Protein AF-A0A7S1MGU3-F1 (afdb_monomer_lite)

Foldseek 3Di:
DDKDWQEAFDQAPLATKTWMWDQDPPRQIAIWIWGAHHVDRVHTPFTAPDGPGWDDPVLQDEQRGNDKGHNDWDQDPVRFKIKTFIDGRVPDTDIDIDTPVVRCVSRVVDDPVPVVVVD

Radius of gyration: 14.98 Å; chains: 1; bounding box: 35×32×37 Å

Secondary structure (DSSP, 8-state):
-EEEE-SSPEEETTEEEEEEEEE-GGG-EEEEEEEE-SS-TTSEEEE-SS-SB---SGGG-SSSTTBEE-S--EE-TTSSEEEEEEEETTTEEEEEEEEHHHHHHHTTSS-HHHHTT--

Sequence (119 aa):
FKMGNCGSPIETKYGWLVLTHGVGPFRRYCIGAAMLDLNDPTQVIGRLKDPILQPNENEREGYVPNVVYTCGAMLAANGDTVIVPYATSDSSSDFASFSVDDVAIGMGLIDKRNDALKA

Organism: Neobodo designis (NCBI:txid312471)

InterPro domains:
  IPR007184 Mannoside phosphorylase [PF04041] (2-103)
  IPR007184 Mannoside phosphorylase [PTHR34106] (2-103)
  IPR023296 Glycosyl hydrolase, five-bladed beta-propeller domain superfamily [G3DSA:2.115.10.20] (1-107)
  IPR023296 Glycosyl hydrolase, five-bladed beta-propeller domain superfamily [SSF75005] (4-99)

pLDDT: mean 85.94, std 15.11, range [41.53, 98.31]

Structure (mmCIF, N/CA/C/O backbone):
data_AF-A0A7S1MGU3-F1
#
_entry.id   AF-A0A7S1MGU3-F1
#
loop_
_atom_site.group_PDB
_atom_site.id
_atom_site.type_symbol
_atom_site.label_atom_id
_atom_site.label_alt_id
_atom_site.label_comp_id
_atom_site.label_asym_id
_atom_site.label_entity_id
_atom_site.label_seq_id
_atom_site.pdbx_PDB_ins_code
_atom_site.Cartn_x
_atom_site.Cartn_y
_atom_site.Cartn_z
_atom_site.occupancy
_atom_site.B_iso_or_equiv
_atom_site.auth_seq_id
_atom_site.auth_comp_id
_atom_site.auth_asym_id
_atom_site.auth_atom_id
_atom_site.pdbx_PDB_model_num
ATOM 1 N N . PHE A 1 1 ? -4.091 -12.114 -15.287 1.00 68.00 1 PHE A N 1
ATOM 2 C CA . PHE A 1 1 ? -3.452 -11.211 -14.308 1.00 68.00 1 PHE A CA 1
ATOM 3 C C . PHE A 1 1 ? -3.000 -12.039 -13.118 1.00 68.00 1 PHE A C 1
ATOM 5 O O . PHE A 1 1 ? -3.715 -12.966 -12.755 1.00 68.00 1 PHE A O 1
ATOM 12 N N . LYS A 1 2 ? -1.811 -11.774 -12.572 1.00 82.62 2 LYS A N 1
ATOM 13 C CA . LYS A 1 2 ? -1.323 -12.414 -11.338 1.00 82.62 2 LYS A CA 1
ATOM 14 C C . LYS A 1 2 ? -1.227 -11.358 -10.247 1.00 82.62 2 LYS A C 1
ATOM 16 O O . LYS A 1 2 ? -0.936 -10.204 -10.555 1.00 82.62 2 LYS A O 1
ATOM 21 N N . MET A 1 3 ? -1.491 -11.760 -9.013 1.00 89.81 3 MET A N 1
ATOM 22 C CA . MET A 1 3 ? -1.416 -10.900 -7.842 1.00 89.81 3 MET A CA 1
ATOM 23 C C . MET A 1 3 ? -0.774 -11.671 -6.702 1.00 89.81 3 MET A C 1
ATOM 25 O O . MET A 1 3 ? -0.978 -12.882 -6.597 1.00 89.81 3 MET A O 1
ATOM 29 N N . GLY A 1 4 ? -0.027 -10.973 -5.862 1.00 91.06 4 GLY A N 1
ATOM 30 C CA . GLY A 1 4 ? 0.553 -11.558 -4.667 1.00 91.06 4 GLY A CA 1
ATOM 31 C C . GLY A 1 4 ? 0.700 -10.533 -3.557 1.00 91.06 4 GLY A C 1
ATOM 32 O O . GLY A 1 4 ? 0.670 -9.323 -3.787 1.00 91.06 4 GLY A O 1
ATOM 33 N N . ASN A 1 5 ? 0.830 -11.049 -2.342 1.00 93.12 5 ASN A N 1
ATOM 34 C CA . ASN A 1 5 ? 1.093 -10.243 -1.165 1.00 93.12 5 ASN A CA 1
ATOM 35 C C . ASN A 1 5 ? 2.545 -9.738 -1.191 1.00 93.12 5 ASN A C 1
ATOM 37 O O . ASN A 1 5 ? 3.453 -10.502 -1.521 1.00 93.12 5 ASN A O 1
ATOM 41 N N . CYS A 1 6 ? 2.750 -8.466 -0.857 1.00 92.56 6 CYS A N 1
ATOM 42 C CA . CYS A 1 6 ? 4.070 -7.853 -0.789 1.00 92.56 6 CYS A CA 1
ATOM 43 C C . CYS A 1 6 ? 4.732 -7.968 0.587 1.00 92.56 6 CYS A C 1
ATOM 45 O O . CYS A 1 6 ? 5.897 -7.635 0.690 1.00 92.56 6 CYS A O 1
ATOM 47 N N . GLY A 1 7 ? 4.054 -8.412 1.646 1.00 92.56 7 GLY A N 1
ATOM 48 C CA . GLY A 1 7 ? 4.679 -8.549 2.965 1.00 92.56 7 GLY A CA 1
ATOM 49 C C . GLY A 1 7 ? 3.664 -8.744 4.083 1.00 92.56 7 GLY A C 1
ATOM 50 O O . GLY A 1 7 ? 2.496 -9.034 3.835 1.00 92.56 7 GLY A O 1
ATOM 51 N N . SER A 1 8 ? 4.096 -8.601 5.333 1.00 94.81 8 SER A N 1
ATOM 52 C CA . SER A 1 8 ? 3.160 -8.650 6.459 1.00 94.81 8 SER A CA 1
ATOM 53 C C . SER A 1 8 ? 2.138 -7.507 6.364 1.00 94.81 8 SER A C 1
ATOM 55 O O . SER A 1 8 ? 2.540 -6.376 6.076 1.00 94.81 8 SER A O 1
ATOM 57 N N . PRO A 1 9 ? 0.840 -7.767 6.611 1.00 96.50 9 PRO A N 1
ATOM 58 C CA . PRO A 1 9 ? -0.141 -6.709 6.819 1.00 96.50 9 PRO A CA 1
ATOM 59 C C . PRO A 1 9 ? 0.308 -5.746 7.922 1.00 96.50 9 PRO A C 1
ATOM 61 O O . PRO A 1 9 ? 0.886 -6.170 8.924 1.00 96.50 9 PRO A O 1
ATOM 64 N N . ILE A 1 10 ? 0.034 -4.460 7.738 1.00 97.56 10 ILE A N 1
ATOM 65 C CA . ILE A 1 10 ? 0.401 -3.396 8.673 1.00 97.56 10 ILE A CA 1
ATOM 66 C C . ILE A 1 10 ? -0.847 -3.002 9.451 1.00 97.56 10 ILE A C 1
ATOM 68 O O . ILE A 1 10 ? -1.852 -2.621 8.856 1.00 97.56 10 ILE A O 1
ATOM 72 N N . GLU A 1 11 ? -0.790 -3.093 10.774 1.00 97.56 11 GLU A N 1
ATOM 73 C CA . GLU A 1 11 ? -1.870 -2.618 11.636 1.00 97.56 11 GLU A CA 1
ATOM 74 C C . GLU A 1 11 ? -1.974 -1.088 11.567 1.00 97.56 11 GLU A C 1
ATOM 76 O O . GLU A 1 11 ? -0.971 -0.382 11.687 1.00 97.56 11 GLU A O 1
ATOM 81 N N . THR A 1 12 ? -3.185 -0.566 11.374 1.00 97.19 12 THR A N 1
ATOM 82 C CA . THR A 1 12 ? -3.473 0.874 11.353 1.00 97.19 12 THR A CA 1
ATOM 83 C C . THR A 1 12 ? -4.756 1.180 12.123 1.00 97.19 12 THR A C 1
ATOM 85 O O . THR A 1 12 ? -5.568 0.291 12.378 1.00 97.19 12 THR A O 1
ATOM 88 N N . LYS A 1 13 ? -5.011 2.465 12.405 1.00 94.94 13 LYS A N 1
ATOM 89 C CA . LYS A 1 13 ? -6.277 2.921 13.011 1.00 94.94 13 LYS A CA 1
ATOM 90 C C . LYS A 1 13 ? -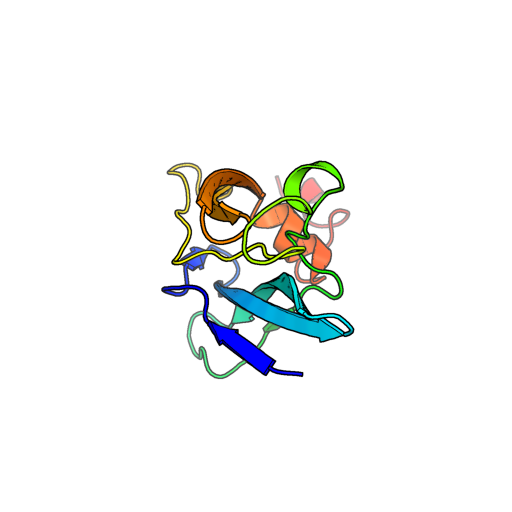7.534 2.620 12.174 1.00 94.94 13 LYS A C 1
ATOM 92 O O . LYS A 1 13 ? -8.633 2.724 12.707 1.00 94.94 13 LYS A O 1
ATOM 97 N N . TYR A 1 14 ? -7.388 2.259 10.895 1.00 96.81 14 TYR A N 1
ATOM 98 C CA . TYR A 1 14 ? -8.505 1.917 10.004 1.00 96.81 14 TYR A CA 1
ATOM 99 C C . TYR A 1 14 ? -8.630 0.416 9.718 1.00 96.81 14 TYR A C 1
ATOM 101 O O . TYR A 1 14 ? -9.583 0.026 9.054 1.00 96.81 14 TYR A O 1
ATOM 109 N N . GLY A 1 15 ? -7.691 -0.413 10.185 1.00 97.62 15 GLY A N 1
ATOM 110 C CA . GLY A 1 15 ? -7.635 -1.845 9.880 1.00 97.62 15 GLY A CA 1
ATOM 111 C C . GLY A 1 15 ? -6.247 -2.321 9.452 1.00 97.62 15 GLY A C 1
ATOM 112 O O . GLY A 1 15 ? -5.249 -1.613 9.613 1.00 97.62 15 GLY A O 1
ATOM 113 N N . TRP A 1 16 ? -6.185 -3.529 8.891 1.00 98.19 16 TRP A N 1
ATOM 114 C CA . TRP A 1 16 ? -4.954 -4.104 8.350 1.00 98.19 16 TRP A CA 1
ATOM 115 C C . TRP A 1 16 ? -4.705 -3.600 6.929 1.00 98.19 16 TRP A C 1
ATOM 117 O O . TRP A 1 16 ? -5.387 -4.001 5.982 1.00 98.19 16 TRP A O 1
ATOM 127 N N . LEU A 1 17 ? -3.689 -2.760 6.760 1.00 97.88 17 LEU A N 1
ATOM 128 C CA . LEU A 1 17 ? -3.217 -2.323 5.455 1.00 97.88 17 LEU A CA 1
ATOM 129 C C . LEU A 1 17 ? -2.379 -3.432 4.808 1.00 97.88 17 LEU A C 1
ATOM 131 O O . LEU A 1 17 ? -1.312 -3.802 5.301 1.00 97.88 17 LEU A O 1
ATOM 135 N N . VAL A 1 18 ? -2.837 -3.934 3.666 1.00 97.62 18 VAL A N 1
ATOM 136 C CA . VAL A 1 18 ? -2.158 -4.970 2.881 1.00 97.62 18 VAL A CA 1
ATOM 137 C C . VAL A 1 18 ? -1.672 -4.389 1.566 1.00 97.62 18 VAL A C 1
ATOM 139 O O . VAL A 1 18 ? -2.465 -3.945 0.731 1.00 97.62 18 VAL A O 1
ATOM 142 N N . LEU A 1 19 ? -0.359 -4.448 1.355 1.00 97.19 19 LEU A N 1
ATOM 143 C CA . LEU A 1 19 ? 0.256 -4.129 0.074 1.00 97.19 19 LEU A CA 1
ATOM 144 C C . LEU A 1 19 ? 0.280 -5.369 -0.817 1.00 97.19 19 LEU A C 1
ATOM 146 O O . LEU A 1 19 ? 0.671 -6.457 -0.398 1.00 97.19 19 LEU A O 1
ATOM 150 N N . THR A 1 20 ? -0.126 -5.199 -2.069 1.00 95.44 20 THR A N 1
ATOM 151 C CA . THR A 1 20 ? -0.159 -6.278 -3.063 1.00 95.44 20 THR A CA 1
ATOM 152 C C . THR A 1 20 ? 0.542 -5.837 -4.330 1.00 95.44 20 THR A C 1
ATOM 154 O O . THR A 1 20 ? 0.441 -4.677 -4.710 1.00 95.44 20 THR A O 1
ATOM 157 N N . HIS A 1 21 ? 1.219 -6.748 -5.018 1.00 93.19 21 HIS A N 1
ATOM 158 C CA . HIS A 1 21 ? 1.710 -6.489 -6.365 1.00 93.19 21 HIS A CA 1
ATOM 159 C C . HIS A 1 21 ? 0.735 -7.094 -7.371 1.00 93.19 21 HIS A C 1
ATOM 161 O O . HIS A 1 21 ? 0.201 -8.184 -7.158 1.00 93.19 21 HIS A O 1
ATOM 167 N N . GLY A 1 22 ? 0.505 -6.396 -8.477 1.00 89.75 22 GLY A N 1
ATOM 168 C CA . GLY A 1 22 ? -0.312 -6.862 -9.593 1.00 89.75 22 GLY A CA 1
ATOM 169 C C . GLY A 1 22 ? 0.475 -6.830 -10.896 1.00 89.75 22 GLY A C 1
ATOM 170 O O . GLY A 1 22 ? 1.187 -5.865 -11.160 1.00 89.75 22 GLY A O 1
ATOM 171 N N . VAL A 1 23 ? 0.322 -7.870 -11.719 1.00 85.50 23 VAL A N 1
ATOM 172 C CA . VAL A 1 23 ? 0.970 -7.972 -13.037 1.00 85.50 23 VAL A CA 1
ATOM 173 C C . VAL A 1 23 ? -0.043 -7.696 -14.139 1.00 85.50 23 VAL A C 1
ATOM 175 O O . VAL A 1 23 ? -0.924 -8.527 -14.405 1.00 85.50 23 VAL A O 1
ATOM 178 N N . GLY A 1 24 ? 0.096 -6.530 -14.768 1.00 80.50 24 GLY A N 1
ATOM 179 C CA . GLY A 1 24 ? -0.683 -6.085 -15.921 1.00 80.50 24 GLY A CA 1
ATOM 180 C C . GLY A 1 24 ? -0.144 -6.587 -17.270 1.00 80.50 24 GLY A C 1
ATOM 181 O O . GLY A 1 24 ? 0.810 -7.373 -17.322 1.00 80.50 24 GLY A O 1
ATOM 182 N N . PRO A 1 25 ? -0.738 -6.132 -18.390 1.00 75.25 25 PRO A N 1
ATOM 183 C CA . PRO A 1 25 ? -0.217 -6.388 -19.732 1.00 75.25 25 PRO A CA 1
ATOM 184 C C . PRO A 1 25 ? 1.220 -5.862 -19.860 1.00 75.25 25 PRO A C 1
ATOM 186 O O . PRO A 1 25 ? 1.620 -4.958 -19.127 1.00 75.25 25 PRO A O 1
ATOM 189 N N . PHE A 1 26 ? 2.010 -6.442 -20.767 1.00 73.75 26 PHE A N 1
ATOM 190 C CA . PHE A 1 26 ? 3.431 -6.097 -20.954 1.00 73.75 26 PHE A CA 1
ATOM 191 C C . PHE A 1 26 ? 4.302 -6.232 -19.692 1.00 73.75 26 PHE A C 1
ATOM 193 O O . PHE A 1 26 ? 5.336 -5.583 -19.588 1.00 73.75 26 PHE A O 1
ATOM 200 N N . ARG A 1 27 ? 3.902 -7.092 -18.740 1.00 69.69 27 ARG A N 1
ATOM 201 C CA . ARG A 1 27 ? 4.612 -7.317 -17.467 1.00 69.69 27 ARG A CA 1
ATOM 202 C C . ARG A 1 27 ? 4.816 -6.034 -16.657 1.00 69.69 27 ARG A C 1
ATOM 204 O O . ARG A 1 27 ? 5.833 -5.883 -15.997 1.00 69.69 27 ARG A O 1
ATOM 211 N N . ARG A 1 28 ? 3.841 -5.126 -16.669 1.00 78.25 28 ARG A N 1
ATOM 212 C CA . ARG A 1 28 ? 3.858 -3.971 -15.769 1.00 78.25 28 ARG A CA 1
ATOM 213 C C . ARG A 1 28 ? 3.494 -4.428 -14.355 1.00 78.25 28 ARG A C 1
ATOM 215 O O . ARG A 1 28 ? 2.340 -4.802 -14.128 1.00 78.25 28 ARG A O 1
ATOM 222 N N . TYR A 1 29 ? 4.468 -4.442 -13.446 1.00 81.25 29 TYR A N 1
ATOM 223 C CA . TYR A 1 29 ? 4.230 -4.712 -12.027 1.00 81.25 29 TYR A CA 1
ATOM 224 C C . TYR A 1 29 ? 3.954 -3.391 -11.329 1.00 81.25 29 TYR A C 1
ATOM 226 O O . TYR A 1 29 ? 4.757 -2.466 -11.422 1.00 81.25 29 TYR A O 1
ATOM 234 N N . CYS A 1 30 ? 2.823 -3.315 -10.642 1.00 89.38 30 CYS A N 1
ATOM 235 C CA . CYS A 1 30 ? 2.474 -2.174 -9.807 1.00 89.38 30 CYS A CA 1
ATOM 236 C C . CYS A 1 30 ? 2.141 -2.655 -8.398 1.00 89.38 30 CYS A C 1
ATOM 238 O O . CYS A 1 30 ? 1.658 -3.779 -8.227 1.00 89.38 30 CYS A O 1
ATOM 240 N N . ILE A 1 31 ? 2.336 -1.789 -7.410 1.00 93.31 31 ILE A N 1
ATOM 241 C CA . ILE A 1 31 ? 1.928 -2.041 -6.028 1.00 93.31 31 ILE A CA 1
ATOM 242 C C . ILE A 1 31 ? 0.574 -1.366 -5.806 1.00 93.31 31 ILE A C 1
ATOM 244 O O . ILE A 1 31 ? 0.406 -0.182 -6.082 1.00 93.31 31 ILE A O 1
ATOM 248 N N . GLY A 1 32 ? -0.402 -2.123 -5.324 1.00 94.94 32 GLY A N 1
ATOM 249 C CA . GLY A 1 32 ? -1.695 -1.640 -4.855 1.00 94.94 32 GLY A CA 1
ATOM 250 C C . GLY A 1 32 ? -1.856 -1.857 -3.354 1.00 94.94 32 GLY A C 1
ATOM 251 O O . GLY A 1 32 ? -1.039 -2.521 -2.715 1.00 94.94 32 GLY A O 1
ATOM 252 N N . ALA A 1 33 ? -2.949 -1.335 -2.805 1.00 96.69 33 ALA A N 1
ATOM 253 C CA . ALA A 1 33 ? -3.276 -1.462 -1.391 1.00 96.69 33 ALA A CA 1
ATOM 254 C C . ALA A 1 33 ? -4.737 -1.881 -1.183 1.00 96.69 33 ALA A C 1
ATOM 256 O O . ALA A 1 33 ? -5.636 -1.464 -1.925 1.00 96.69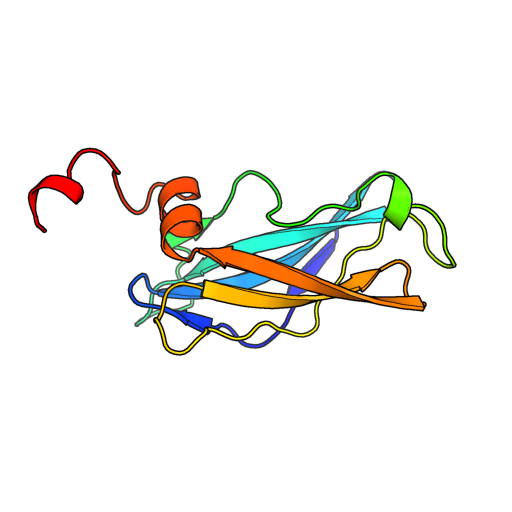 33 ALA A O 1
ATOM 257 N N . ALA A 1 34 ? -4.961 -2.684 -0.150 1.00 97.06 34 ALA A N 1
ATOM 258 C CA . ALA A 1 34 ? -6.270 -3.009 0.398 1.00 97.06 34 ALA A CA 1
ATOM 259 C C . ALA A 1 34 ? -6.253 -2.794 1.915 1.00 97.06 34 ALA A C 1
ATOM 261 O O . ALA A 1 34 ? -5.211 -2.947 2.546 1.00 97.06 34 ALA A O 1
ATOM 262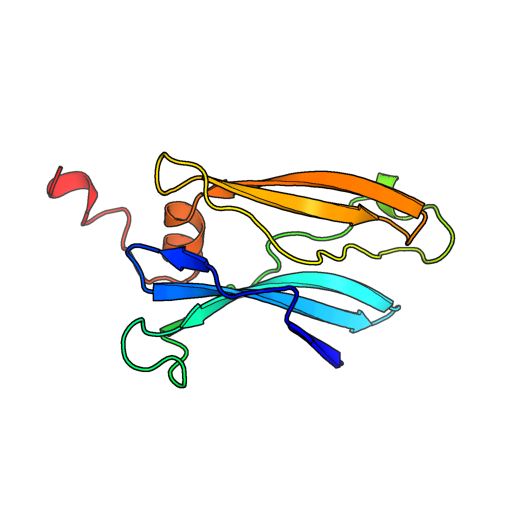 N N . MET A 1 35 ? -7.400 -2.442 2.480 1.00 98.00 35 MET A N 1
ATOM 263 C CA . MET A 1 35 ? -7.625 -2.378 3.918 1.00 98.00 35 MET A CA 1
ATOM 264 C C . MET A 1 35 ? -8.552 -3.530 4.301 1.00 98.00 35 MET A C 1
ATOM 266 O O . MET A 1 35 ? -9.607 -3.703 3.678 1.00 98.00 35 MET A O 1
ATOM 270 N N . LEU A 1 36 ? -8.151 -4.321 5.293 1.00 98.31 36 LEU A N 1
ATOM 271 C CA . LEU A 1 36 ? -8.945 -5.414 5.856 1.00 98.31 36 LEU A CA 1
ATOM 272 C C . LEU A 1 36 ? -9.443 -5.035 7.252 1.00 98.31 36 LEU A C 1
ATOM 274 O O . LEU A 1 36 ? -8.793 -4.246 7.940 1.00 98.31 36 LEU A O 1
ATOM 278 N N . ASP A 1 37 ? -10.570 -5.600 7.677 1.00 98.06 37 ASP A N 1
ATOM 279 C CA . ASP A 1 37 ? -11.091 -5.369 9.028 1.00 98.06 37 ASP A CA 1
ATOM 280 C C . ASP A 1 37 ? -10.108 -5.866 10.101 1.00 98.06 37 ASP A C 1
ATOM 282 O O . ASP A 1 37 ? -9.480 -6.915 9.947 1.00 98.06 37 ASP A O 1
ATOM 286 N N . LEU A 1 38 ? -9.960 -5.097 11.186 1.00 97.00 38 LEU A N 1
ATOM 287 C CA . LEU A 1 38 ? -8.988 -5.374 12.247 1.00 97.00 38 LEU A CA 1
ATOM 288 C C . LEU A 1 38 ? -9.310 -6.662 13.024 1.00 97.00 38 LEU A C 1
ATOM 290 O O . LEU A 1 38 ? -8.393 -7.380 13.426 1.00 97.00 38 LEU A O 1
ATOM 294 N N . ASN A 1 39 ? -10.601 -6.948 13.217 1.00 97.56 39 ASN A N 1
ATOM 295 C CA . ASN A 1 39 ? -11.096 -8.089 13.985 1.00 97.56 39 ASN A CA 1
ATOM 296 C C . ASN A 1 39 ? -11.305 -9.324 13.100 1.00 97.56 39 ASN A C 1
ATOM 298 O O . ASN A 1 39 ? -11.087 -10.446 13.556 1.00 97.56 39 ASN A O 1
ATOM 302 N N . ASP A 1 40 ? -11.722 -9.120 11.849 1.00 97.50 40 ASP A N 1
ATOM 303 C CA . ASP A 1 40 ? -11.929 -10.180 10.861 1.00 97.50 40 ASP A CA 1
ATOM 304 C C . ASP A 1 40 ? -11.198 -9.875 9.537 1.00 97.50 40 ASP A C 1
ATOM 306 O O . ASP A 1 40 ? -11.793 -9.346 8.593 1.00 97.50 40 ASP A O 1
ATOM 310 N N . PRO A 1 41 ? -9.915 -10.268 9.396 1.00 96.06 41 PRO A N 1
ATOM 311 C CA . PRO A 1 41 ? -9.118 -9.962 8.207 1.00 96.06 41 PRO A CA 1
ATOM 312 C C . PRO A 1 41 ? -9.602 -10.687 6.940 1.00 96.06 41 PRO A C 1
ATOM 314 O O . PRO A 1 41 ? -9.038 -10.485 5.864 1.00 96.06 41 PRO A O 1
ATOM 317 N N . THR A 1 42 ? -10.634 -11.536 7.018 1.00 96.44 42 THR A N 1
ATOM 318 C CA . THR A 1 42 ? -11.274 -12.092 5.816 1.00 96.44 42 THR A CA 1
ATOM 319 C C . THR A 1 42 ? -12.128 -11.054 5.081 1.00 96.44 42 THR A C 1
ATOM 321 O O . THR A 1 42 ? -12.428 -11.229 3.896 1.00 96.44 42 THR A O 1
ATOM 324 N N . GLN A 1 43 ? -12.471 -9.946 5.745 1.00 98.06 43 GLN A N 1
ATOM 325 C CA . GLN A 1 43 ? -13.274 -8.868 5.185 1.00 98.06 43 GLN A CA 1
ATOM 326 C C . GLN A 1 43 ? -12.395 -7.756 4.614 1.00 98.06 43 GLN A C 1
ATOM 328 O O . GLN A 1 43 ? -11.650 -7.089 5.329 1.00 98.06 43 GLN A O 1
ATOM 333 N N . VAL A 1 44 ? -12.528 -7.518 3.307 1.00 97.62 44 VAL A N 1
ATOM 334 C CA . VAL A 1 44 ? -11.939 -6.353 2.639 1.00 97.62 44 VAL A CA 1
ATOM 335 C C . VAL A 1 44 ? -12.881 -5.169 2.822 1.00 97.62 44 VAL A C 1
ATOM 337 O O . VAL A 1 44 ? -13.952 -5.135 2.218 1.00 97.62 44 VAL A O 1
ATOM 340 N N . ILE A 1 45 ? -12.470 -4.192 3.624 1.00 97.94 45 ILE A N 1
ATOM 341 C CA . ILE A 1 45 ? -13.266 -2.991 3.911 1.00 97.94 45 ILE A CA 1
ATOM 342 C C . ILE A 1 45 ? -12.943 -1.839 2.958 1.00 97.94 45 ILE A C 1
ATOM 344 O O . ILE A 1 45 ? -13.788 -0.982 2.721 1.00 97.94 45 ILE A O 1
ATOM 348 N N . GLY A 1 46 ? -11.755 -1.840 2.346 1.00 97.06 46 GLY A N 1
ATOM 349 C CA . GLY A 1 46 ? -11.352 -0.828 1.374 1.00 97.06 46 GLY A CA 1
ATOM 350 C C . GLY A 1 46 ? -10.325 -1.348 0.375 1.00 97.06 46 GLY A C 1
ATOM 351 O O . GLY A 1 46 ? -9.532 -2.243 0.669 1.00 97.06 46 GLY A O 1
ATOM 352 N N . ARG A 1 47 ? -10.321 -0.787 -0.835 1.00 96.50 47 ARG A N 1
ATOM 353 C CA . ARG A 1 47 ? -9.314 -1.091 -1.857 1.00 96.50 47 ARG A CA 1
ATOM 354 C C . ARG A 1 47 ? -9.090 0.112 -2.758 1.00 96.50 47 ARG A C 1
ATOM 356 O O . ARG A 1 47 ? -10.057 0.690 -3.251 1.00 96.50 47 ARG A O 1
ATOM 363 N N . LEU A 1 48 ? -7.829 0.467 -2.999 1.00 95.00 48 LEU A N 1
ATOM 364 C CA . LEU A 1 48 ? -7.520 1.515 -3.969 1.00 95.00 48 LEU A CA 1
ATOM 365 C C . LEU A 1 48 ? -7.882 1.046 -5.382 1.00 95.00 48 LEU A C 1
ATOM 367 O O . LEU A 1 48 ? -7.609 -0.097 -5.759 1.00 95.00 48 LEU A O 1
ATOM 371 N N . LYS A 1 49 ? -8.500 1.941 -6.159 1.00 91.00 49 LYS A N 1
ATOM 372 C CA . LYS A 1 49 ? -8.813 1.695 -7.575 1.00 91.00 49 LYS A CA 1
ATOM 373 C C . LYS A 1 49 ? -7.555 1.720 -8.437 1.00 91.00 49 LYS A C 1
ATOM 375 O O . LYS A 1 49 ? -7.416 0.888 -9.330 1.00 91.00 49 LYS A O 1
ATOM 380 N N . ASP A 1 50 ? -6.649 2.637 -8.119 1.00 90.25 50 ASP A N 1
ATOM 381 C CA . ASP A 1 50 ? -5.386 2.833 -8.817 1.00 90.25 50 ASP A CA 1
ATOM 382 C C . ASP A 1 50 ? -4.202 2.347 -7.962 1.00 90.25 50 ASP A C 1
ATOM 384 O O . ASP A 1 50 ? -4.294 2.320 -6.730 1.00 90.25 50 ASP A O 1
ATOM 388 N N . PRO A 1 51 ? -3.084 1.930 -8.582 1.00 91.06 51 PRO A N 1
ATOM 389 C CA . PRO A 1 51 ? -1.890 1.536 -7.845 1.00 91.06 51 PRO A CA 1
ATOM 390 C C . PRO A 1 51 ? -1.310 2.690 -7.025 1.00 91.06 51 PRO A C 1
ATOM 392 O O . PRO A 1 51 ? -1.308 3.835 -7.471 1.00 91.06 51 PRO A O 1
ATOM 395 N N . ILE A 1 52 ? -0.742 2.367 -5.862 1.00 91.19 52 ILE A N 1
ATOM 396 C CA . ILE A 1 52 ? -0.027 3.339 -5.027 1.00 91.19 52 ILE A CA 1
ATOM 397 C C . ILE A 1 52 ? 1.371 3.632 -5.569 1.00 91.19 52 ILE A C 1
ATOM 399 O O . ILE A 1 52 ? 1.885 4.734 -5.413 1.00 91.19 52 ILE A O 1
ATOM 403 N N . LEU A 1 53 ? 1.974 2.641 -6.232 1.00 88.69 53 LEU A N 1
ATOM 404 C CA . LEU A 1 53 ? 3.260 2.783 -6.892 1.00 88.69 53 LEU A CA 1
ATOM 405 C C . LEU A 1 53 ? 3.231 2.075 -8.241 1.00 88.69 53 LEU A C 1
ATOM 407 O O . LEU A 1 53 ? 2.782 0.931 -8.366 1.00 88.69 53 LEU A O 1
ATOM 411 N N . GLN A 1 54 ? 3.732 2.773 -9.251 1.00 86.56 54 GLN A N 1
ATOM 412 C CA . GLN A 1 54 ? 3.874 2.281 -10.611 1.00 86.56 54 GLN A CA 1
ATOM 413 C C . GLN A 1 54 ? 5.240 2.708 -11.159 1.00 86.56 54 GLN A C 1
ATOM 415 O O . GLN A 1 54 ? 5.700 3.788 -10.791 1.00 86.56 54 GLN A O 1
ATOM 420 N N . PRO A 1 55 ? 5.842 1.936 -12.079 1.00 78.38 55 PRO A N 1
ATOM 421 C CA . PRO A 1 55 ? 7.123 2.302 -12.670 1.00 78.38 55 PRO A CA 1
ATOM 422 C C . PRO A 1 55 ? 7.026 3.653 -13.391 1.00 78.38 55 PRO A C 1
ATOM 424 O O . PRO A 1 55 ? 6.151 3.830 -14.260 1.00 78.38 55 PRO A O 1
ATOM 427 N N . ASN A 1 56 ? 7.906 4.588 -13.038 1.00 72.50 56 ASN A N 1
ATOM 428 C CA . ASN A 1 56 ? 8.084 5.856 -13.754 1.00 72.50 56 ASN A CA 1
ATOM 429 C C . ASN A 1 56 ? 8.982 5.669 -14.994 1.00 72.50 56 ASN A C 1
ATOM 431 O O . ASN A 1 56 ? 9.471 4.572 -15.236 1.00 72.50 56 ASN A O 1
ATOM 435 N N . GLU A 1 57 ? 9.162 6.703 -15.822 1.00 62.81 57 GLU A N 1
ATOM 436 C CA . GLU A 1 57 ? 9.927 6.597 -17.080 1.00 62.81 57 GLU A CA 1
ATOM 437 C C . GLU A 1 57 ? 11.406 6.225 -16.879 1.00 62.81 57 GLU A C 1
ATOM 439 O O . GLU A 1 57 ? 11.953 5.512 -17.717 1.00 62.81 57 GLU A O 1
ATOM 444 N N . ASN A 1 58 ? 12.012 6.610 -15.751 1.00 61.28 58 ASN A N 1
ATOM 445 C CA . ASN A 1 58 ? 13.412 6.317 -15.425 1.00 61.28 58 ASN A CA 1
ATOM 446 C C . ASN A 1 58 ? 13.606 4.892 -14.871 1.00 61.28 58 ASN A C 1
ATOM 448 O O . ASN A 1 58 ? 14.675 4.310 -15.006 1.00 61.28 58 ASN A O 1
ATOM 452 N N . GLU A 1 59 ? 12.564 4.301 -14.283 1.00 56.88 59 GLU A N 1
ATOM 453 C CA . GLU A 1 59 ? 12.553 2.938 -13.722 1.00 56.88 59 GLU A CA 1
ATOM 454 C C . GLU A 1 59 ? 12.211 1.860 -14.763 1.00 56.88 59 GLU A C 1
ATOM 456 O O . GLU A 1 59 ? 12.053 0.683 -14.434 1.00 56.88 59 GLU A O 1
ATOM 461 N N . ARG A 1 60 ? 12.046 2.243 -16.036 1.00 58.94 60 ARG A N 1
ATOM 462 C CA . ARG A 1 60 ? 11.780 1.296 -17.133 1.00 58.94 60 ARG A CA 1
ATOM 463 C C . ARG A 1 60 ? 13.042 0.669 -17.703 1.00 58.94 60 ARG A C 1
ATOM 465 O O . ARG A 1 60 ? 12.919 -0.303 -18.443 1.00 58.94 60 ARG A O 1
ATOM 472 N N . GLU A 1 61 ? 14.219 1.196 -17.388 1.00 52.88 61 GLU A N 1
ATOM 473 C CA . GLU A 1 61 ? 15.490 0.647 -17.856 1.00 52.88 61 GLU A CA 1
ATOM 474 C C . GLU A 1 61 ? 16.056 -0.347 -16.824 1.00 52.88 61 GLU A C 1
ATOM 476 O O . GLU A 1 61 ? 16.096 -0.067 -15.627 1.00 52.88 61 GLU A O 1
ATOM 481 N N . GLY A 1 62 ? 16.440 -1.551 -17.270 1.00 55.66 62 GLY A N 1
ATOM 482 C CA . GLY A 1 62 ? 17.008 -2.602 -16.414 1.00 55.66 62 GLY A CA 1
ATOM 483 C C . GLY A 1 62 ? 16.728 -4.031 -16.900 1.00 55.66 62 GLY A C 1
ATOM 484 O O . GLY A 1 62 ? 16.228 -4.231 -18.008 1.00 55.66 62 GLY A O 1
ATOM 485 N N . TYR A 1 63 ? 17.075 -5.038 -16.085 1.00 50.69 63 TYR A N 1
ATOM 486 C CA . TYR A 1 63 ? 17.022 -6.462 -16.468 1.00 50.69 63 TYR A CA 1
ATOM 487 C C . TYR A 1 63 ? 15.588 -6.963 -16.717 1.00 50.69 63 TYR A C 1
ATOM 489 O O . TYR A 1 63 ? 15.353 -7.718 -17.664 1.00 50.69 63 TYR A O 1
ATOM 497 N N . VAL A 1 64 ? 14.613 -6.491 -15.925 1.00 57.44 64 VAL A N 1
ATOM 498 C CA . VAL A 1 64 ? 13.177 -6.654 -16.208 1.00 57.44 64 VAL A CA 1
ATOM 499 C C . VAL A 1 64 ? 12.505 -5.277 -16.228 1.00 57.44 64 VAL A C 1
ATOM 501 O O . VAL A 1 64 ? 12.255 -4.704 -15.169 1.00 57.44 64 VAL A O 1
ATOM 504 N N . PRO A 1 65 ? 12.193 -4.724 -17.410 1.00 58.97 65 PRO A N 1
ATOM 505 C CA . PRO A 1 65 ? 11.622 -3.387 -17.509 1.00 58.97 65 PRO A CA 1
ATOM 506 C C . PRO A 1 65 ? 10.192 -3.345 -16.946 1.00 58.97 65 PRO A C 1
ATOM 508 O O . PRO A 1 65 ? 9.421 -4.293 -17.120 1.00 58.97 65 PRO A O 1
ATOM 511 N N . ASN A 1 66 ? 9.802 -2.205 -16.363 1.00 68.12 66 ASN A N 1
ATOM 512 C CA . ASN A 1 66 ? 8.464 -1.932 -15.807 1.00 68.12 66 ASN A CA 1
ATOM 513 C C . ASN A 1 66 ? 8.111 -2.718 -14.531 1.00 68.12 66 ASN A C 1
ATOM 515 O O . ASN A 1 66 ? 6.943 -3.083 -14.334 1.00 68.12 66 ASN A O 1
ATOM 519 N N . VAL A 1 67 ? 9.093 -2.958 -13.659 1.00 73.69 67 VAL A N 1
ATOM 520 C CA . VAL A 1 67 ? 8.880 -3.664 -12.391 1.00 73.69 67 VAL A CA 1
ATOM 521 C C . VAL A 1 67 ? 9.117 -2.751 -11.198 1.00 73.69 67 VAL A C 1
ATOM 523 O O . VAL A 1 67 ? 10.230 -2.275 -11.000 1.00 73.69 67 VAL A O 1
ATOM 526 N N . VAL A 1 68 ? 8.077 -2.581 -10.375 1.00 83.19 68 VAL A N 1
ATOM 527 C CA . VAL A 1 68 ? 8.222 -2.194 -8.967 1.00 83.19 68 VAL A CA 1
ATOM 528 C C . VAL A 1 68 ? 7.686 -3.316 -8.082 1.00 83.19 68 VAL A C 1
ATOM 530 O O . VAL A 1 68 ? 6.592 -3.842 -8.314 1.00 83.19 68 VAL A O 1
ATOM 533 N N . TYR A 1 69 ? 8.465 -3.703 -7.076 1.00 89.38 69 TYR A N 1
ATOM 534 C CA . TYR A 1 69 ? 8.112 -4.768 -6.140 1.00 89.38 69 TYR A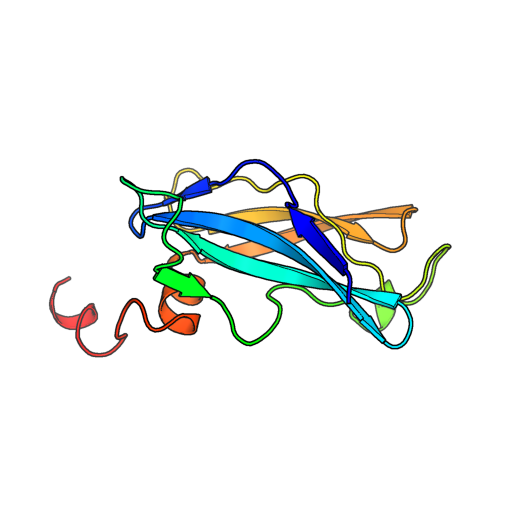 CA 1
ATOM 535 C C . TYR A 1 69 ? 8.577 -4.416 -4.732 1.00 89.38 69 TYR A C 1
ATOM 537 O O . TYR A 1 69 ? 9.647 -3.848 -4.562 1.00 89.38 69 TYR A O 1
ATOM 545 N N . THR A 1 70 ? 7.820 -4.784 -3.703 1.00 92.50 70 THR A N 1
ATOM 546 C CA . THR A 1 70 ? 8.264 -4.633 -2.312 1.00 92.50 70 THR A CA 1
ATOM 547 C C . THR A 1 70 ? 8.086 -5.935 -1.543 1.00 92.50 70 THR A C 1
ATOM 549 O O . THR A 1 70 ? 7.165 -6.700 -1.825 1.00 92.50 70 THR A O 1
ATOM 552 N N . CYS A 1 71 ? 8.988 -6.175 -0.590 1.00 93.06 71 CYS A N 1
ATOM 553 C CA . CYS A 1 71 ? 8.934 -7.292 0.359 1.00 93.06 71 CYS A CA 1
ATOM 554 C C . CYS A 1 71 ? 8.319 -6.892 1.712 1.00 93.06 71 CYS A C 1
ATOM 556 O O . CYS A 1 71 ? 8.271 -7.703 2.638 1.00 93.06 71 CYS A O 1
ATOM 558 N N . GLY A 1 72 ? 7.852 -5.650 1.832 1.00 92.81 72 GLY A N 1
ATOM 559 C CA . GLY A 1 72 ? 7.151 -5.158 3.003 1.00 92.81 72 GLY A CA 1
ATOM 560 C C . GLY A 1 72 ? 7.348 -3.662 3.171 1.00 92.81 72 GLY A C 1
ATOM 561 O O . GLY A 1 72 ? 8.169 -3.035 2.509 1.00 92.81 72 GLY A O 1
ATOM 562 N N . ALA A 1 73 ? 6.592 -3.090 4.091 1.00 96.44 73 ALA A N 1
ATOM 563 C CA . ALA A 1 73 ? 6.694 -1.685 4.435 1.00 96.44 73 ALA A CA 1
ATOM 564 C C . ALA A 1 73 ? 6.630 -1.517 5.952 1.00 96.44 73 ALA A C 1
ATOM 566 O O . ALA A 1 73 ? 6.274 -2.446 6.680 1.00 96.44 73 ALA A O 1
ATOM 567 N N . MET A 1 74 ? 7.012 -0.337 6.426 1.00 96.25 74 MET A N 1
ATOM 568 C CA . MET A 1 74 ? 7.061 -0.011 7.847 1.00 96.25 74 MET A CA 1
ATOM 569 C C . MET A 1 74 ? 6.184 1.201 8.124 1.00 96.25 74 MET A C 1
ATOM 571 O O . MET A 1 74 ? 6.293 2.211 7.430 1.00 96.25 74 MET A O 1
ATOM 575 N N . LEU A 1 75 ? 5.343 1.113 9.153 1.00 97.50 75 LEU A N 1
ATOM 576 C CA . LEU A 1 75 ? 4.631 2.270 9.681 1.00 97.50 75 LEU A CA 1
ATOM 577 C C . LEU A 1 75 ? 5.575 3.060 10.590 1.00 97.50 75 LEU A C 1
ATOM 579 O O . LEU A 1 75 ? 6.157 2.511 11.528 1.00 97.50 75 LEU A O 1
ATOM 583 N N . ALA A 1 76 ? 5.748 4.344 10.302 1.00 96.81 76 ALA A N 1
ATOM 584 C CA . ALA A 1 76 ? 6.510 5.246 11.145 1.00 96.81 76 ALA A CA 1
ATOM 585 C C . ALA A 1 76 ? 5.807 5.451 12.496 1.00 96.81 76 ALA A C 1
ATOM 587 O O . ALA A 1 76 ? 4.595 5.295 12.629 1.00 96.81 76 ALA A O 1
ATOM 588 N N . ALA A 1 77 ? 6.571 5.876 13.504 1.00 95.31 77 ALA A N 1
ATOM 589 C CA . ALA A 1 77 ? 6.071 6.056 14.869 1.00 95.31 77 ALA A CA 1
ATOM 590 C C . ALA A 1 77 ? 4.929 7.086 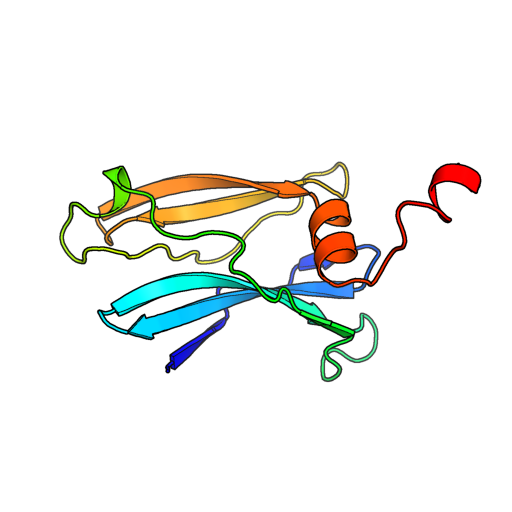15.004 1.00 95.31 77 ALA A C 1
ATOM 592 O O . ALA A 1 77 ? 4.257 7.114 16.029 1.00 95.31 77 ALA A O 1
ATOM 593 N N . ASN A 1 78 ? 4.697 7.924 13.986 1.00 95.31 78 ASN A N 1
ATOM 594 C CA . ASN A 1 78 ? 3.565 8.853 13.948 1.00 95.31 78 ASN A CA 1
ATOM 595 C C . ASN A 1 78 ? 2.215 8.170 13.655 1.00 95.31 78 ASN A C 1
ATOM 597 O O . ASN A 1 78 ? 1.184 8.831 13.742 1.00 95.31 78 ASN A O 1
ATOM 601 N N . GLY A 1 79 ? 2.212 6.880 13.302 1.00 95.12 79 GLY A N 1
ATOM 602 C CA . GLY A 1 79 ? 1.000 6.108 13.033 1.00 95.12 79 GLY A CA 1
ATOM 603 C C . GLY A 1 79 ? 0.308 6.428 11.705 1.00 95.12 79 GLY A C 1
ATOM 604 O O . GLY A 1 79 ? -0.787 5.922 11.473 1.00 95.12 79 GLY A O 1
ATOM 605 N N . ASP A 1 80 ? 0.925 7.238 10.839 1.00 97.19 80 ASP A N 1
ATOM 606 C CA . ASP A 1 80 ? 0.343 7.653 9.555 1.00 97.19 80 ASP A CA 1
ATOM 607 C C . ASP A 1 80 ? 1.291 7.441 8.370 1.00 97.19 80 ASP A C 1
ATOM 609 O O . ASP A 1 80 ? 0.869 7.015 7.302 1.00 97.19 80 ASP A O 1
ATOM 613 N N . THR A 1 81 ? 2.589 7.695 8.518 1.00 97.94 81 THR A N 1
ATOM 614 C CA . THR A 1 81 ? 3.511 7.580 7.383 1.00 97.94 81 THR A CA 1
ATOM 615 C C . THR A 1 81 ? 3.970 6.141 7.199 1.00 97.94 81 THR A C 1
ATOM 617 O O . THR A 1 81 ? 4.662 5.592 8.053 1.00 97.94 81 THR A O 1
ATOM 620 N N . VAL A 1 82 ? 3.653 5.542 6.056 1.00 97.62 82 VAL A N 1
ATOM 621 C CA . VAL A 1 82 ? 4.201 4.249 5.635 1.00 97.62 82 VAL A CA 1
ATOM 622 C C . VAL A 1 82 ? 5.430 4.489 4.774 1.00 97.62 82 VAL A C 1
ATOM 624 O O . VAL A 1 82 ? 5.375 5.231 3.796 1.00 97.62 82 VAL A O 1
ATOM 627 N N . ILE A 1 83 ? 6.535 3.841 5.125 1.00 97.19 83 ILE A N 1
ATOM 628 C CA . ILE A 1 83 ? 7.783 3.834 4.363 1.00 97.19 83 ILE A CA 1
ATOM 629 C C . ILE A 1 83 ? 7.879 2.495 3.637 1.00 97.19 83 ILE A C 1
ATOM 631 O O . ILE A 1 83 ? 7.856 1.437 4.269 1.00 97.19 83 ILE A O 1
ATOM 635 N N . VAL A 1 84 ? 8.007 2.545 2.314 1.00 96.25 84 VAL A N 1
ATOM 636 C CA . VAL A 1 84 ? 8.074 1.381 1.428 1.00 96.25 84 VAL A CA 1
ATOM 637 C C . VAL A 1 84 ? 9.450 1.323 0.772 1.00 96.25 84 VAL A C 1
ATOM 639 O O . VAL A 1 84 ? 9.683 2.027 -0.210 1.00 96.25 84 VAL A O 1
ATOM 642 N N . PRO A 1 85 ? 10.364 0.473 1.259 1.00 95.06 85 PRO A N 1
ATOM 643 C CA . PRO A 1 85 ? 11.497 0.034 0.462 1.00 95.06 85 PRO A CA 1
ATOM 644 C C . PRO A 1 85 ? 10.971 -0.811 -0.703 1.00 95.06 85 PRO A C 1
ATOM 646 O O . PRO A 1 85 ? 10.241 -1.783 -0.484 1.00 95.06 85 PRO A O 1
ATOM 649 N N . TYR A 1 86 ? 11.316 -0.468 -1.936 1.00 92.31 86 TYR A N 1
ATOM 650 C CA . TYR A 1 86 ? 10.900 -1.224 -3.115 1.00 92.31 86 TYR A CA 1
ATOM 651 C C . TYR A 1 86 ? 12.070 -1.433 -4.069 1.00 92.31 86 TYR A C 1
ATOM 653 O O . TYR A 1 86 ? 12.955 -0.593 -4.190 1.00 92.31 86 TYR A O 1
ATOM 661 N N . ALA A 1 87 ? 12.072 -2.585 -4.727 1.00 88.62 87 ALA A N 1
ATOM 662 C CA . ALA A 1 87 ? 13.006 -2.922 -5.777 1.00 88.62 87 ALA A CA 1
ATOM 663 C C . ALA A 1 87 ? 12.488 -2.423 -7.130 1.00 88.62 87 ALA A C 1
ATOM 665 O O . ALA A 1 87 ? 11.296 -2.549 -7.438 1.00 88.62 87 ALA A O 1
ATOM 666 N N . THR A 1 88 ? 13.409 -1.910 -7.938 1.00 83.56 88 THR A N 1
ATOM 667 C CA . THR A 1 88 ? 13.200 -1.508 -9.328 1.00 83.56 88 THR A CA 1
ATOM 668 C C . THR A 1 88 ? 14.031 -2.401 -10.240 1.00 83.56 88 THR A C 1
ATOM 670 O O . THR A 1 88 ? 15.208 -2.667 -9.974 1.00 83.56 88 THR A O 1
ATOM 673 N N . SER A 1 89 ? 13.397 -2.901 -11.303 1.00 74.25 89 SER A N 1
ATOM 674 C CA . SER A 1 89 ? 14.040 -3.683 -12.373 1.00 74.25 89 SER A CA 1
ATOM 675 C C . SER A 1 89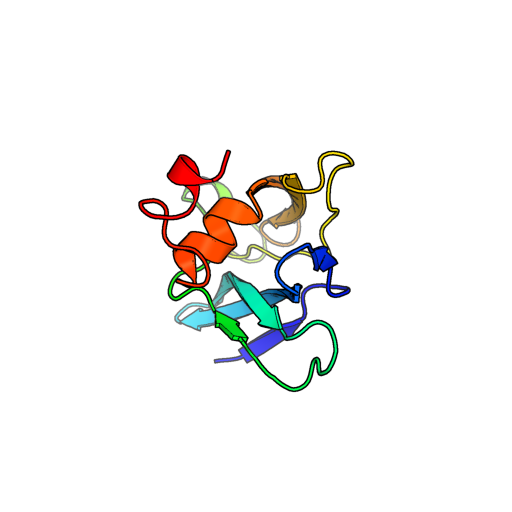 ? 14.890 -4.887 -11.919 1.00 74.25 89 SER A C 1
ATOM 677 O O . SER A 1 89 ? 15.805 -5.296 -12.637 1.00 74.25 89 SER A O 1
ATOM 679 N N . ASP A 1 90 ? 14.601 -5.451 -10.740 1.00 72.56 90 ASP A N 1
ATOM 680 C CA . ASP A 1 90 ? 15.377 -6.506 -10.062 1.00 72.56 90 ASP A CA 1
ATOM 681 C C . ASP A 1 90 ? 16.874 -6.172 -9.860 1.00 72.56 90 ASP A C 1
ATOM 683 O O . ASP A 1 90 ? 17.706 -7.068 -9.711 1.00 72.56 90 ASP A O 1
ATOM 687 N N . SER A 1 91 ? 17.237 -4.885 -9.851 1.00 76.06 91 SER A N 1
ATOM 688 C CA . SER A 1 91 ? 18.640 -4.437 -9.826 1.00 76.06 91 SER A CA 1
ATOM 689 C C . SER A 1 91 ? 18.979 -3.459 -8.708 1.00 76.06 91 SER A C 1
ATOM 691 O O . SER A 1 91 ? 20.127 -3.397 -8.272 1.00 76.06 91 SER A O 1
ATOM 693 N N . SER A 1 92 ? 18.005 -2.678 -8.258 1.00 82.00 92 SER A N 1
ATOM 694 C CA . SER A 1 92 ? 18.207 -1.578 -7.315 1.00 82.00 92 SER A CA 1
ATOM 695 C C . SER A 1 92 ? 17.040 -1.481 -6.350 1.00 82.00 92 SER A C 1
ATOM 697 O O . SER A 1 92 ? 15.944 -1.936 -6.663 1.00 82.00 92 SER A O 1
ATOM 699 N N . SER A 1 93 ? 17.278 -0.870 -5.192 1.00 89.19 93 SER A N 1
ATOM 700 C CA . SER A 1 93 ? 16.234 -0.550 -4.221 1.00 89.19 93 SER A CA 1
ATOM 701 C C . SER A 1 93 ? 16.156 0.955 -4.017 1.00 89.19 93 SER A C 1
ATOM 703 O O . SER A 1 93 ? 17.190 1.615 -3.926 1.00 89.19 93 SER A O 1
ATOM 705 N N . ASP A 1 94 ? 14.939 1.464 -3.894 1.00 89.88 94 ASP A N 1
ATOM 706 C CA . ASP A 1 94 ? 14.637 2.847 -3.537 1.00 89.88 94 ASP A CA 1
ATOM 707 C C . ASP A 1 94 ? 13.532 2.873 -2.464 1.00 89.88 94 ASP A C 1
ATOM 709 O O . ASP A 1 94 ? 13.038 1.827 -2.023 1.00 89.88 94 ASP A O 1
ATOM 713 N N . PHE A 1 95 ? 13.158 4.063 -2.009 1.00 92.94 95 PHE A N 1
ATOM 714 C CA . PHE A 1 95 ? 12.150 4.276 -0.985 1.00 92.94 95 PHE A CA 1
ATOM 715 C C . PHE A 1 95 ? 11.033 5.172 -1.505 1.00 92.94 95 PHE A C 1
ATOM 717 O O . PHE A 1 95 ? 11.260 6.231 -2.081 1.00 92.94 95 PHE A O 1
ATOM 724 N N . ALA A 1 96 ? 9.801 4.755 -1.245 1.00 93.25 96 ALA A N 1
ATOM 725 C CA . ALA A 1 96 ? 8.619 5.591 -1.370 1.00 93.25 96 ALA A CA 1
ATOM 726 C C . ALA A 1 96 ? 7.988 5.764 0.012 1.00 93.25 96 ALA A C 1
ATOM 728 O O . ALA A 1 96 ? 8.196 4.949 0.915 1.00 93.25 96 ALA A O 1
ATOM 729 N N . SER A 1 97 ? 7.187 6.806 0.184 1.00 95.69 97 SER A N 1
ATOM 730 C CA . SER A 1 97 ? 6.357 6.953 1.372 1.00 95.69 97 SER A CA 1
ATOM 731 C C . SER A 1 97 ? 4.982 7.498 1.024 1.00 95.69 97 SER A C 1
ATOM 733 O O . SER A 1 97 ? 4.802 8.184 0.018 1.00 95.69 97 SER A O 1
ATOM 735 N N . PHE A 1 98 ? 3.998 7.153 1.848 1.00 96.12 98 PHE A N 1
ATOM 736 C CA . PHE A 1 98 ? 2.629 7.645 1.726 1.00 96.12 98 PHE A CA 1
ATOM 737 C C . PHE A 1 98 ? 1.950 7.717 3.099 1.00 96.12 98 PHE A C 1
ATOM 739 O O . PHE A 1 98 ? 2.411 7.097 4.058 1.00 96.12 98 PHE A O 1
ATOM 746 N N . SER A 1 99 ? 0.856 8.473 3.186 1.00 97.19 99 SER A N 1
ATOM 747 C CA . SER A 1 99 ? 0.012 8.585 4.382 1.00 97.19 99 SER A CA 1
ATOM 748 C C . SER A 1 99 ? -1.076 7.505 4.390 1.00 97.19 99 SER A C 1
ATOM 750 O O . SER A 1 99 ? -1.714 7.245 3.365 1.00 97.19 99 SER A O 1
ATOM 752 N N . VAL A 1 100 ? -1.302 6.879 5.545 1.00 97.25 100 VAL A N 1
ATOM 753 C CA . VAL A 1 100 ? -2.416 5.951 5.784 1.00 97.25 100 VAL A CA 1
ATOM 754 C C . VAL A 1 100 ? -3.751 6.677 5.624 1.00 97.25 100 VAL A C 1
ATOM 756 O O . VAL A 1 100 ? -4.671 6.114 5.027 1.00 97.25 100 VAL A O 1
ATOM 759 N N . ASP A 1 101 ? -3.856 7.917 6.102 1.00 96.44 101 ASP A N 1
ATOM 760 C CA . ASP A 1 101 ? -5.072 8.724 5.975 1.00 96.44 101 ASP A CA 1
ATOM 761 C C . ASP A 1 101 ? -5.408 8.967 4.499 1.00 96.44 101 ASP A C 1
ATOM 763 O O . ASP A 1 101 ? -6.532 8.705 4.068 1.00 96.44 101 ASP A O 1
ATOM 767 N N . ASP A 1 102 ? -4.436 9.376 3.680 1.00 95.44 102 ASP A N 1
ATOM 768 C CA . ASP A 1 102 ? -4.677 9.575 2.246 1.00 95.44 102 ASP A CA 1
ATOM 769 C C . ASP A 1 102 ? -5.080 8.274 1.532 1.00 95.44 102 ASP A C 1
ATOM 771 O O . ASP A 1 102 ? -5.949 8.297 0.655 1.00 95.44 102 ASP A O 1
ATOM 775 N N . VAL A 1 103 ? -4.521 7.128 1.936 1.00 95.88 103 VAL A N 1
ATOM 776 C CA . VAL A 1 103 ? -4.943 5.816 1.422 1.00 95.88 103 VAL A CA 1
ATOM 777 C C . VAL A 1 103 ? -6.386 5.507 1.819 1.00 95.88 103 VAL A C 1
ATOM 779 O O . VAL A 1 103 ? -7.183 5.119 0.963 1.00 95.88 103 VAL A O 1
ATOM 782 N N . ALA A 1 104 ? -6.753 5.706 3.082 1.00 96.44 104 ALA A N 1
ATOM 783 C CA . ALA A 1 104 ? -8.108 5.461 3.564 1.00 96.44 104 ALA A CA 1
ATOM 784 C C . ALA A 1 104 ? -9.133 6.411 2.908 1.00 96.44 104 ALA A C 1
ATOM 786 O O . ALA A 1 104 ? -10.234 5.979 2.560 1.00 96.44 104 ALA A O 1
ATOM 787 N N . ILE A 1 105 ? -8.752 7.659 2.616 1.00 95.19 105 ILE A N 1
ATOM 788 C CA . ILE A 1 105 ? -9.544 8.606 1.811 1.00 95.19 105 ILE A CA 1
ATOM 789 C C . ILE A 1 105 ? -9.697 8.106 0.374 1.00 95.19 105 ILE A C 1
ATOM 791 O O . ILE A 1 105 ? -10.806 8.098 -0.158 1.00 95.19 105 ILE A O 1
ATOM 795 N N . GLY A 1 106 ? -8.613 7.637 -0.249 1.00 94.56 106 GLY A N 1
ATOM 796 C CA . GLY A 1 106 ? -8.645 7.049 -1.592 1.00 94.56 106 GLY A CA 1
ATOM 797 C C . GLY A 1 106 ? -9.529 5.799 -1.689 1.00 94.56 106 GLY A C 1
ATOM 798 O O . GLY A 1 106 ? -10.065 5.498 -2.757 1.00 94.56 106 GLY A O 1
ATOM 799 N N . MET A 1 107 ? -9.719 5.092 -0.573 1.00 95.81 107 MET A N 1
ATOM 800 C CA . MET A 1 107 ? -10.643 3.960 -0.443 1.00 95.81 107 MET A CA 1
ATOM 801 C C . MET A 1 107 ? -12.080 4.375 -0.089 1.00 95.81 107 MET A C 1
ATOM 803 O O . MET A 1 107 ? -12.975 3.536 -0.153 1.00 95.81 107 MET A O 1
ATOM 807 N N . GLY A 1 108 ? -12.314 5.640 0.271 1.00 94.06 108 GLY A N 1
ATOM 808 C CA . GLY A 1 108 ? -13.616 6.138 0.721 1.00 94.06 108 GLY A CA 1
ATOM 809 C C . GLY A 1 108 ? -13.997 5.723 2.147 1.00 94.06 108 GLY A C 1
ATOM 810 O O . GLY A 1 108 ? -15.179 5.732 2.474 1.00 94.06 108 GLY A O 1
ATOM 811 N N . LEU A 1 109 ? -13.025 5.348 2.986 1.00 92.19 109 LEU A N 1
ATOM 812 C CA . LEU A 1 109 ? -13.247 4.953 4.388 1.00 92.19 109 LEU A CA 1
ATOM 813 C C . LEU A 1 109 ? -13.441 6.148 5.328 1.00 92.19 109 LEU A C 1
ATOM 815 O O . LEU A 1 109 ? -13.992 6.006 6.415 1.00 92.19 109 LEU A O 1
ATOM 819 N N . ILE A 1 110 ? -12.970 7.317 4.907 1.00 88.38 110 ILE A N 1
ATOM 820 C CA . ILE A 1 110 ? -13.040 8.579 5.640 1.00 88.38 110 ILE A CA 1
ATOM 821 C C . ILE A 1 110 ? -13.447 9.683 4.674 1.00 88.38 110 ILE A C 1
ATOM 823 O O . ILE A 1 110 ? -13.002 9.721 3.523 1.00 88.38 110 ILE A O 1
ATOM 827 N N . ASP A 1 111 ? -14.288 10.592 5.154 1.00 77.44 111 ASP A N 1
ATOM 828 C CA . ASP A 1 111 ? -14.769 11.727 4.377 1.00 77.44 111 ASP A CA 1
ATOM 829 C C . ASP A 1 111 ? -14.063 12.997 4.869 1.00 77.44 111 ASP A C 1
ATOM 831 O O . ASP A 1 111 ? -14.356 13.506 5.956 1.00 77.44 111 ASP A O 1
ATOM 835 N N . LYS A 1 112 ? -13.137 13.532 4.052 1.00 59.62 112 LYS A N 1
ATOM 836 C CA . LYS A 1 112 ? -12.329 14.732 4.367 1.00 59.62 112 LYS A CA 1
ATOM 837 C C . LYS A 1 112 ? -13.183 15.916 4.857 1.00 59.62 112 LYS A C 1
ATOM 839 O O . LYS A 1 112 ? -12.665 16.767 5.575 1.00 59.62 112 LYS A O 1
ATOM 844 N N . ARG A 1 113 ? -14.471 15.996 4.487 1.00 56.66 113 ARG A N 1
ATOM 845 C CA . ARG A 1 113 ? -15.375 17.082 4.912 1.00 56.66 113 ARG A CA 1
ATOM 846 C C . ARG A 1 113 ? -15.940 16.930 6.326 1.00 56.66 113 ARG A C 1
ATOM 848 O O . ARG A 1 113 ? -16.223 17.952 6.941 1.00 56.66 113 ARG A O 1
ATOM 855 N N . ASN A 1 114 ? -16.117 15.712 6.834 1.00 52.12 114 ASN A N 1
ATOM 856 C CA . ASN A 1 114 ? -16.798 15.480 8.115 1.00 52.12 114 ASN A CA 1
ATOM 857 C C . ASN A 1 114 ? -15.833 15.299 9.294 1.00 52.12 114 ASN A C 1
ATOM 859 O O . ASN A 1 114 ? -16.194 15.631 10.423 1.00 52.12 114 ASN A O 1
ATOM 863 N N . ASP A 1 115 ? -14.609 14.827 9.050 1.00 55.28 115 ASP A N 1
ATOM 864 C CA . ASP A 1 115 ? -13.670 14.514 10.136 1.00 55.28 115 ASP A CA 1
ATOM 865 C C . ASP A 1 115 ? -12.772 15.696 10.536 1.00 55.28 115 ASP A C 1
ATOM 867 O O . ASP A 1 115 ? -12.342 15.775 11.683 1.00 55.28 115 ASP A O 1
ATOM 871 N N . ALA A 1 116 ? -12.594 16.695 9.660 1.00 51.75 116 ALA A N 1
ATOM 872 C CA . ALA A 1 116 ? -11.937 17.963 10.008 1.00 51.75 116 ALA A CA 1
ATOM 873 C C . ALA A 1 116 ? -12.744 18.818 11.011 1.00 51.75 116 ALA A C 1
ATOM 875 O O . ALA A 1 116 ? -12.210 19.757 11.588 1.00 51.75 116 ALA A O 1
ATOM 876 N N . LEU A 1 117 ? -14.027 18.499 11.221 1.00 43.66 117 LEU A N 1
ATOM 877 C CA . LEU A 1 117 ? -14.914 19.167 12.183 1.00 43.66 117 LEU A CA 1
ATOM 878 C C . LEU A 1 117 ? -14.933 18.480 13.562 1.00 43.66 117 LEU A C 1
ATOM 880 O O . LEU A 1 117 ? -15.645 18.933 14.456 1.00 43.66 117 LEU A O 1
ATOM 884 N N . LYS A 1 118 ? -14.183 17.382 13.733 1.00 43.53 118 LYS A N 1
ATOM 885 C CA . LYS A 1 118 ? -14.067 16.630 14.995 1.00 43.53 118 LYS A CA 1
ATOM 886 C C . LYS A 1 118 ? -12.691 16.759 15.666 1.00 43.53 118 LYS A C 1
ATOM 888 O O . LYS A 1 118 ? -12.479 16.103 16.684 1.00 43.53 118 LYS A O 1
ATOM 893 N N . ALA A 1 119 ? -11.787 17.562 15.101 1.00 41.53 119 ALA A N 1
ATOM 894 C CA . ALA A 1 119 ? -10.462 17.860 15.647 1.00 41.53 119 ALA A CA 1
ATOM 895 C C . ALA A 1 119 ? -10.434 19.233 16.329 1.00 41.53 119 ALA A C 1
ATOM 897 O O . ALA A 1 119 ? -11.072 20.167 15.791 1.00 41.53 119 ALA A O 1
#